Protein AF-A0A3D5DYT9-F1 (afdb_monomer)

Nearest PDB structures (foldseek):
  8fzz-assembly2_D  TM=7.332E-01  e=3.563E-04  Phocaeicola vulgatus
  8g0k-assembly2_D  TM=6.859E-01  e=8.890E-04  Bacteroides
  6itw-assembly1_A  TM=5.379E-01  e=4.900E-03  Agrobacterium fabrum str. C58
  3lwn-assembly2_G  TM=3.029E-01  e=1.420E+00  Shigella flexneri

pLDDT: mean 90.13, std 5.31, range [65.12, 97.06]

Sequence (137 aa):
MGDQYAYRRGASGDLDQEVYFLEGTLLRPQVIAGSFEDFMVNEFLRNARDPYDELTIEAVQRRGPIDMGNHWVYVPSIALGGTESIDNVIEMPAVTAMTFAGDVASALRASRPGTSPTGVTSWTDDHGRARLKVVFA

Mean predicted aligned error: 4.78 Å

Secondary structure (DSSP, 8-state):
---EEEEEEPTTSPEEEEEEEE-TTT--EEEEESSHHHHIIIIIHHHHHS-S-HHHHHHHHHH-PPPTTEEEEESS-GGGT----GGGEEEEEHHHHHHHHHHHHHHHHHSPTTPPEEE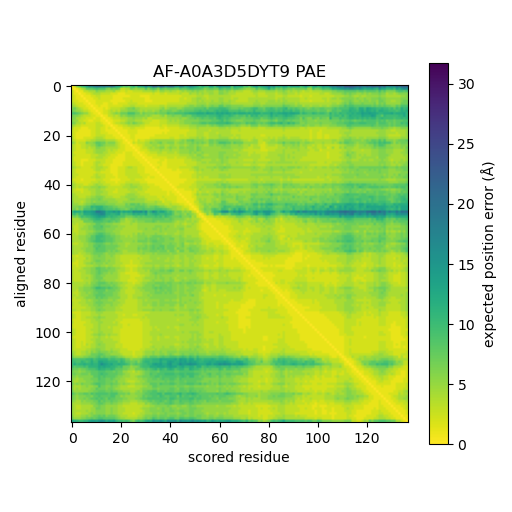EEEEE-TTS-EEEEEEE-

Structure (mmCIF, N/CA/C/O backbone):
data_AF-A0A3D5DYT9-F1
#
_entry.id   AF-A0A3D5DYT9-F1
#
loop_
_atom_site.group_PDB
_atom_site.id
_atom_site.type_symbol
_atom_site.label_atom_id
_atom_site.label_alt_id
_atom_site.label_comp_id
_atom_site.label_asym_id
_atom_site.label_entity_id
_atom_site.label_seq_id
_atom_site.pdbx_PDB_ins_code
_atom_site.Cartn_x
_atom_site.Cartn_y
_atom_site.Cartn_z
_atom_site.occupancy
_atom_site.B_iso_or_equiv
_atom_site.auth_seq_id
_atom_site.auth_comp_id
_atom_site.auth_asym_id
_atom_site.auth_atom_id
_atom_site.pdbx_PDB_model_num
ATOM 1 N N . MET A 1 1 ? -5.909 1.498 -3.159 1.00 65.12 1 MET A N 1
ATOM 2 C CA . MET A 1 1 ? -4.795 2.250 -2.547 1.00 65.12 1 MET A CA 1
ATOM 3 C C . MET A 1 1 ? -4.296 1.427 -1.370 1.00 65.12 1 MET A C 1
ATOM 5 O O . MET A 1 1 ? -5.031 1.293 -0.408 1.00 65.12 1 MET A O 1
ATOM 9 N N . GLY A 1 2 ? -3.168 0.723 -1.475 1.00 73.06 2 GLY A N 1
ATOM 10 C CA . GLY A 1 2 ? -2.743 -0.296 -0.494 1.00 73.06 2 GLY A CA 1
ATOM 11 C C . GLY A 1 2 ? -2.232 0.242 0.850 1.00 73.06 2 GLY A C 1
ATOM 12 O O . GLY A 1 2 ? -1.264 -0.311 1.376 1.00 73.06 2 GLY A O 1
ATOM 13 N N . ASP A 1 3 ? -2.844 1.312 1.354 1.00 86.75 3 ASP A N 1
ATOM 14 C CA . ASP A 1 3 ? -2.565 1.904 2.656 1.00 86.75 3 ASP A CA 1
ATOM 15 C C . ASP A 1 3 ? -2.843 0.897 3.771 1.00 86.75 3 ASP A C 1
ATOM 17 O O . ASP A 1 3 ? -3.789 0.107 3.702 1.00 86.75 3 ASP A O 1
ATOM 21 N N . GLN A 1 4 ? -2.002 0.898 4.801 1.00 88.69 4 GLN A N 1
ATOM 22 C CA . GLN A 1 4 ? -2.093 -0.078 5.885 1.00 88.69 4 GLN A CA 1
ATOM 23 C C . GLN A 1 4 ? -2.010 0.604 7.240 1.00 88.69 4 GLN A C 1
ATOM 25 O O . GLN 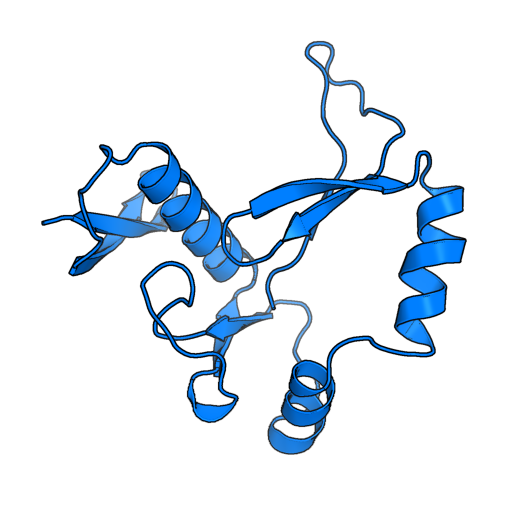A 1 4 ? -1.189 1.494 7.450 1.00 88.69 4 GLN A O 1
ATOM 30 N N . TYR A 1 5 ? -2.808 0.116 8.184 1.00 93.06 5 TYR A N 1
ATOM 31 C CA . TYR A 1 5 ? -2.663 0.442 9.596 1.00 93.06 5 TYR A CA 1
ATOM 32 C C . TYR A 1 5 ? -1.932 -0.700 10.302 1.00 93.06 5 TYR A C 1
ATOM 34 O O . TYR A 1 5 ? -2.249 -1.872 10.089 1.00 93.06 5 TYR A O 1
ATOM 42 N N . ALA A 1 6 ? -0.935 -0.377 11.119 1.00 94.38 6 ALA A N 1
ATOM 43 C CA . ALA A 1 6 ? -0.066 -1.366 11.740 1.00 94.38 6 ALA A CA 1
ATOM 44 C C . ALA A 1 6 ? 0.375 -0.952 13.146 1.00 94.38 6 ALA A C 1
ATOM 46 O O . ALA A 1 6 ? 0.428 0.228 13.484 1.00 94.38 6 ALA A O 1
ATOM 47 N N . TYR A 1 7 ? 0.771 -1.947 13.934 1.00 95.50 7 TYR A N 1
ATOM 48 C CA . TYR A 1 7 ? 1.490 -1.752 15.188 1.00 95.50 7 TYR A CA 1
ATOM 49 C C . TYR A 1 7 ? 2.965 -2.064 14.986 1.00 95.50 7 TYR A C 1
ATOM 51 O O . TYR A 1 7 ? 3.320 -3.013 14.274 1.00 95.50 7 TYR A O 1
ATOM 59 N N . ARG A 1 8 ? 3.839 -1.315 15.658 1.00 93.75 8 ARG A N 1
ATOM 60 C CA . ARG A 1 8 ? 5.235 -1.729 15.781 1.00 93.75 8 ARG A CA 1
ATOM 61 C C . ARG A 1 8 ? 5.315 -2.887 16.771 1.00 93.75 8 ARG A C 1
ATOM 63 O O . ARG A 1 8 ? 4.766 -2.819 17.863 1.00 93.75 8 ARG A O 1
ATOM 70 N N . ARG A 1 9 ? 6.030 -3.943 16.383 1.00 94.00 9 ARG A N 1
ATOM 71 C CA . ARG A 1 9 ? 6.402 -5.037 17.280 1.00 94.00 9 ARG A CA 1
ATOM 72 C C . ARG A 1 9 ? 7.803 -4.787 17.836 1.00 94.00 9 ARG A C 1
ATOM 74 O O . ARG A 1 9 ? 8.756 -4.680 17.063 1.00 94.00 9 ARG A O 1
ATOM 81 N N . GLY A 1 10 ? 7.917 -4.698 19.156 1.00 90.69 10 GLY A N 1
ATOM 82 C CA . GLY A 1 10 ? 9.179 -4.572 19.876 1.00 90.69 10 GLY A CA 1
ATOM 83 C C . GLY A 1 10 ? 9.992 -5.870 19.879 1.00 90.69 10 GLY A C 1
ATOM 84 O O . GLY A 1 10 ? 9.515 -6.938 19.495 1.00 90.69 10 GLY A O 1
ATOM 85 N N . ALA A 1 11 ? 11.240 -5.790 20.348 1.00 90.88 11 ALA A N 1
ATOM 86 C CA . ALA A 1 11 ? 12.155 -6.935 20.384 1.00 90.88 11 ALA A CA 1
ATOM 87 C C . ALA A 1 11 ? 11.670 -8.082 21.294 1.00 90.88 11 ALA A C 1
ATOM 89 O O . ALA A 1 11 ? 11.980 -9.240 21.030 1.00 90.88 11 ALA A O 1
ATOM 90 N N . SER A 1 12 ? 10.892 -7.771 22.337 1.00 91.56 12 SER A N 1
ATOM 91 C CA . SER A 1 12 ? 10.242 -8.750 23.220 1.00 91.56 12 SER A CA 1
ATOM 92 C C . SER A 1 12 ? 9.034 -9.443 22.577 1.00 91.56 12 SER A C 1
ATOM 94 O O . SER A 1 12 ? 8.536 -10.424 23.121 1.00 91.56 12 SER A O 1
ATOM 96 N N . GLY A 1 13 ? 8.566 -8.960 21.421 1.00 91.81 13 GLY A N 1
ATOM 97 C CA . GLY A 1 13 ? 7.335 -9.413 20.774 1.00 91.81 13 GLY A CA 1
ATOM 98 C C . GLY A 1 13 ? 6.091 -8.609 21.158 1.00 91.81 13 GLY A C 1
ATOM 99 O O . GLY A 1 13 ? 5.052 -8.800 20.523 1.00 91.81 13 GLY A O 1
ATOM 100 N N . ASP A 1 14 ? 6.206 -7.697 22.125 1.00 92.75 14 ASP A N 1
ATOM 101 C CA . ASP A 1 14 ? 5.121 -6.799 22.525 1.00 92.75 14 ASP A CA 1
ATOM 102 C C . ASP A 1 14 ? 4.784 -5.805 21.407 1.00 92.75 14 ASP A C 1
ATOM 104 O O . ASP A 1 14 ? 5.637 -5.456 20.585 1.00 92.75 14 ASP A O 1
ATOM 108 N N . LEU A 1 15 ? 3.525 -5.371 21.361 1.00 93.62 15 LEU A N 1
ATOM 109 C CA . LEU A 1 15 ? 3.066 -4.350 20.424 1.00 93.62 15 LEU A CA 1
ATOM 110 C C . LEU A 1 15 ? 3.076 -2.982 21.105 1.00 93.62 15 LEU A C 1
ATOM 112 O O . LEU A 1 15 ? 2.578 -2.845 22.224 1.00 93.62 15 LEU A O 1
ATOM 116 N N . ASP A 1 16 ? 3.609 -1.980 20.411 1.00 92.69 16 ASP A N 1
ATOM 117 C CA . ASP A 1 16 ? 3.494 -0.584 20.831 1.00 92.69 16 ASP A CA 1
ATOM 118 C C . ASP A 1 16 ? 2.015 -0.153 20.810 1.00 92.69 16 ASP A C 1
ATOM 120 O O . ASP A 1 16 ? 1.211 -0.685 20.044 1.00 92.69 16 ASP A O 1
ATOM 124 N N . GLN A 1 17 ? 1.649 0.825 21.644 1.00 94.81 17 GLN A N 1
ATOM 125 C CA . GLN A 1 17 ? 0.270 1.342 21.697 1.00 94.81 17 GLN A CA 1
ATOM 126 C C . GLN A 1 17 ? -0.083 2.219 20.489 1.00 94.81 17 GLN A C 1
ATOM 128 O O . GLN A 1 17 ? -1.248 2.311 20.102 1.00 94.81 17 GLN A O 1
ATOM 133 N N . GLU A 1 18 ? 0.929 2.849 19.893 1.00 97.06 18 GLU A N 1
ATOM 134 C CA . GLU A 1 18 ? 0.776 3.739 18.751 1.00 97.06 18 GLU A CA 1
ATOM 135 C C . GLU A 1 18 ? 0.297 2.982 17.507 1.00 97.06 18 GLU A C 1
ATOM 137 O O . GLU A 1 18 ? 0.833 1.927 17.148 1.00 97.06 18 GLU A O 1
ATOM 142 N N . VAL A 1 19 ? -0.665 3.574 16.798 1.00 96.81 19 VAL A N 1
ATOM 143 C CA . VAL A 1 19 ? -1.111 3.090 15.491 1.00 96.81 19 VAL A CA 1
ATOM 144 C C . VAL A 1 19 ? -0.346 3.831 14.402 1.00 96.81 19 VAL A C 1
ATOM 146 O O . VAL A 1 19 ? -0.347 5.065 14.330 1.00 96.81 19 VAL A O 1
ATOM 149 N N . TYR A 1 20 ? 0.298 3.056 13.537 1.00 96.06 20 TYR A N 1
ATOM 150 C CA . TYR A 1 20 ? 1.053 3.540 12.395 1.00 96.06 20 TYR A CA 1
ATOM 151 C C . TYR A 1 20 ? 0.214 3.439 11.127 1.00 96.06 20 TYR A C 1
ATOM 153 O O . TYR A 1 20 ? -0.378 2.399 10.856 1.00 96.06 20 TYR A O 1
ATOM 161 N N . PHE A 1 21 ? 0.233 4.489 10.321 1.00 93.31 21 PHE A N 1
ATOM 162 C CA . PHE A 1 21 ? -0.169 4.467 8.924 1.00 93.31 21 PHE A CA 1
ATOM 163 C C . PHE A 1 21 ? 1.057 4.196 8.052 1.00 93.31 21 PHE A C 1
ATOM 165 O O . PHE A 1 21 ? 2.102 4.831 8.220 1.00 93.31 21 PHE A O 1
ATOM 172 N N . LEU A 1 22 ? 0.939 3.243 7.135 1.00 91.56 22 LEU A N 1
ATOM 173 C CA . LEU A 1 22 ? 1.896 2.985 6.070 1.00 91.56 22 LEU A CA 1
ATOM 174 C C . LEU A 1 22 ? 1.260 3.471 4.773 1.00 91.56 22 LEU A C 1
ATOM 176 O O . LEU A 1 22 ? 0.316 2.847 4.287 1.00 91.56 22 LEU A O 1
ATOM 180 N N . GLU A 1 23 ? 1.780 4.563 4.216 1.00 87.38 23 GLU A N 1
ATOM 181 C CA . GLU A 1 23 ? 1.293 5.042 2.920 1.00 87.38 23 GLU A CA 1
ATOM 182 C C . GLU A 1 23 ? 1.570 4.008 1.820 1.00 87.38 23 GLU A C 1
ATOM 184 O O . GLU A 1 23 ? 2.627 3.368 1.789 1.00 87.38 23 GLU A O 1
ATOM 189 N N . GLY A 1 24 ? 0.604 3.810 0.930 1.00 80.56 24 GLY A N 1
ATOM 190 C CA . GLY A 1 24 ? 0.551 2.682 0.007 1.00 80.56 24 GLY A CA 1
ATOM 191 C C . GLY A 1 24 ? 1.571 2.708 -1.132 1.00 80.56 24 GLY A C 1
ATOM 192 O O . GLY A 1 24 ? 1.610 1.754 -1.911 1.00 80.56 24 GLY A O 1
ATOM 193 N N . THR A 1 25 ? 2.396 3.754 -1.257 1.00 83.94 25 THR A N 1
ATOM 194 C CA . THR A 1 25 ? 3.373 3.910 -2.348 1.00 83.94 25 THR A CA 1
ATOM 195 C C . THR A 1 25 ? 4.777 3.467 -1.935 1.00 83.94 25 THR A C 1
ATOM 197 O O . THR A 1 25 ? 5.385 2.642 -2.618 1.00 83.94 25 THR A O 1
ATOM 200 N N . LEU A 1 26 ? 5.321 3.993 -0.835 1.00 86.00 26 LEU A N 1
ATOM 201 C CA . LEU A 1 26 ? 6.676 3.690 -0.340 1.00 86.00 26 LEU A CA 1
ATOM 202 C C . LEU A 1 26 ? 6.678 3.091 1.075 1.00 86.00 26 LEU A C 1
ATOM 204 O O . LEU A 1 26 ? 7.761 2.909 1.660 1.00 86.00 26 LEU A O 1
ATOM 208 N N . LEU A 1 27 ? 5.499 2.772 1.623 1.00 89.31 27 LEU A N 1
ATOM 209 C CA . LEU A 1 27 ? 5.295 2.177 2.947 1.00 89.31 27 LEU A CA 1
ATOM 210 C C . LEU A 1 27 ? 6.022 2.955 4.048 1.00 89.31 27 LEU A C 1
ATOM 212 O O . LEU A 1 27 ? 6.643 2.376 4.951 1.00 89.31 27 LEU A O 1
ATOM 216 N N . ARG A 1 28 ? 6.068 4.286 3.928 1.00 89.94 28 ARG A N 1
ATOM 217 C CA . ARG A 1 28 ? 6.672 5.149 4.947 1.00 89.94 28 ARG A CA 1
ATOM 218 C C . ARG A 1 28 ? 5.766 5.163 6.181 1.00 89.94 28 ARG A C 1
ATOM 220 O O . ARG A 1 28 ? 4.602 5.529 6.054 1.00 89.94 28 ARG A O 1
ATOM 227 N N . PRO A 1 29 ? 6.281 4.760 7.356 1.00 92.56 29 PRO A N 1
ATOM 228 C CA . PRO A 1 29 ? 5.479 4.732 8.565 1.00 92.56 29 PRO A CA 1
ATOM 229 C C . PRO A 1 29 ? 5.293 6.138 9.136 1.00 92.56 29 PRO A C 1
ATOM 231 O O . PRO A 1 29 ? 6.259 6.890 9.275 1.00 92.56 29 PRO A O 1
ATOM 234 N N . GLN A 1 30 ? 4.067 6.448 9.539 1.00 94.56 30 GLN A N 1
ATOM 235 C CA . GLN A 1 30 ? 3.698 7.653 10.271 1.00 94.56 30 GLN A CA 1
ATOM 236 C C . GLN A 1 30 ? 2.824 7.265 11.464 1.00 94.56 30 GLN A C 1
ATOM 238 O O . GLN A 1 30 ? 1.867 6.518 11.299 1.00 94.56 30 GLN A O 1
ATOM 243 N N . VAL A 1 31 ? 3.124 7.780 12.658 1.00 95.44 31 VAL A N 1
ATOM 244 C CA . VAL A 1 31 ? 2.209 7.644 13.802 1.00 95.44 31 VAL A CA 1
ATOM 245 C C . VAL A 1 31 ? 0.994 8.529 13.549 1.00 95.44 31 VAL A C 1
ATOM 247 O O . VAL A 1 31 ? 1.148 9.734 13.342 1.00 95.44 31 VAL A O 1
ATOM 250 N N . ILE A 1 32 ? -0.197 7.935 13.560 1.00 95.12 32 ILE A N 1
ATOM 251 C CA . ILE A 1 32 ? -1.467 8.651 13.349 1.00 95.12 32 ILE A CA 1
ATOM 252 C C . ILE A 1 32 ? -2.341 8.697 14.604 1.00 95.12 32 ILE A C 1
ATOM 254 O O . ILE A 1 32 ? -3.228 9.540 14.698 1.00 95.12 32 ILE A O 1
ATOM 258 N N . ALA A 1 33 ? -2.081 7.825 15.580 1.00 96.56 33 ALA A N 1
ATOM 259 C CA . ALA A 1 33 ? -2.765 7.814 16.866 1.00 96.56 33 ALA A CA 1
ATOM 260 C C . ALA A 1 33 ? -1.855 7.238 17.959 1.00 96.56 33 ALA A C 1
ATOM 262 O O . ALA A 1 33 ? -1.070 6.327 17.695 1.00 96.56 33 ALA A O 1
ATOM 263 N N . GLY A 1 34 ? -1.982 7.751 19.187 1.00 96.12 34 GLY A N 1
ATOM 264 C CA . GLY A 1 34 ? -1.232 7.259 20.350 1.00 96.12 34 GLY A CA 1
ATOM 265 C C . GLY A 1 34 ? -1.808 5.983 20.974 1.00 96.12 34 GLY A C 1
ATOM 266 O O . GLY A 1 34 ? -1.142 5.348 21.785 1.00 96.12 34 GLY A O 1
ATOM 267 N N . SER A 1 35 ? -3.033 5.612 20.599 1.00 96.00 35 SER A N 1
ATOM 268 C CA . SER A 1 35 ? -3.754 4.439 21.092 1.00 96.00 35 SER A CA 1
ATOM 269 C C . SER A 1 35 ? -4.722 3.904 20.031 1.00 96.00 35 SER A C 1
ATOM 271 O O . SER A 1 35 ? -5.026 4.581 19.041 1.00 96.00 35 SER A O 1
ATOM 273 N N . PHE A 1 36 ? -5.236 2.690 20.240 1.00 95.25 36 PHE A N 1
ATOM 274 C CA . PHE A 1 36 ? -6.271 2.126 19.372 1.00 95.25 36 PHE A CA 1
ATOM 275 C C . PHE A 1 36 ? -7.598 2.879 19.510 1.00 95.25 36 PHE A C 1
ATOM 277 O O . PHE A 1 36 ? -8.287 3.111 18.520 1.00 95.25 36 PHE A O 1
ATOM 284 N N . GLU A 1 37 ? -7.950 3.292 20.724 1.00 95.62 37 GLU A N 1
ATOM 285 C CA . GLU A 1 37 ? -9.160 4.055 21.012 1.00 95.62 37 GLU A CA 1
ATOM 286 C C . GLU A 1 37 ? -9.162 5.387 20.254 1.00 95.62 37 GLU A C 1
ATOM 288 O O . GLU A 1 37 ? -10.144 5.716 19.581 1.00 95.62 37 GLU A O 1
ATOM 293 N N . ASP A 1 38 ? -8.038 6.108 20.284 1.00 95.56 38 ASP A N 1
ATOM 294 C CA . ASP A 1 38 ? -7.876 7.357 19.538 1.00 95.56 38 ASP A CA 1
ATOM 295 C C . ASP A 1 38 ? -7.961 7.125 18.028 1.00 95.56 38 ASP A C 1
ATOM 297 O O . ASP A 1 38 ? -8.594 7.914 17.323 1.00 95.56 38 ASP A O 1
ATOM 301 N N . PHE A 1 39 ? -7.363 6.039 17.528 1.00 95.75 39 PHE A N 1
ATOM 302 C CA . PHE A 1 39 ? -7.455 5.652 16.121 1.00 95.75 39 PHE A CA 1
ATOM 303 C C . PHE A 1 39 ? -8.905 5.391 15.697 1.00 95.75 39 PHE A C 1
ATOM 305 O O . PHE A 1 39 ? -9.354 5.907 14.671 1.00 95.75 39 PHE A O 1
ATOM 312 N N . MET A 1 40 ? -9.661 4.633 16.494 1.00 95.19 40 MET A N 1
ATOM 313 C CA . MET A 1 40 ? -11.045 4.288 16.176 1.00 95.19 40 MET A CA 1
ATOM 314 C C . MET A 1 40 ? -11.925 5.531 16.052 1.00 95.19 40 MET A C 1
ATOM 316 O O . MET A 1 40 ? -12.722 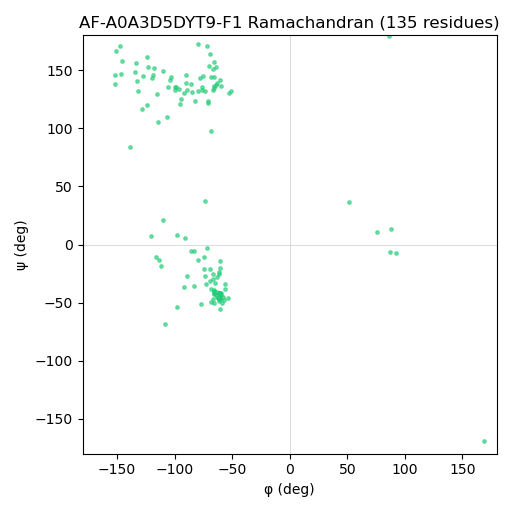5.631 15.118 1.00 95.19 40 MET A O 1
ATOM 320 N N . VAL A 1 41 ? -11.780 6.485 16.971 1.00 92.00 41 VAL A N 1
ATOM 321 C CA . VAL A 1 41 ? -12.614 7.694 17.002 1.00 92.00 41 VAL A CA 1
ATOM 322 C C . VAL A 1 41 ? -12.182 8.705 15.944 1.00 92.00 41 VAL A C 1
ATOM 324 O O . VAL A 1 41 ? -13.023 9.193 15.186 1.00 92.00 41 VAL A O 1
ATOM 327 N N . ASN A 1 42 ? -10.890 9.029 15.896 1.00 89.19 42 ASN A N 1
ATOM 328 C CA . ASN A 1 42 ? -10.405 10.187 15.146 1.00 89.19 42 ASN A CA 1
ATOM 329 C C . ASN A 1 42 ? -10.067 9.860 13.691 1.00 89.19 42 ASN A C 1
ATOM 331 O O . ASN A 1 42 ? -10.175 10.737 12.831 1.00 89.19 42 ASN A O 1
ATOM 335 N N . GLU A 1 43 ? -9.700 8.608 13.410 1.00 90.19 43 GLU A N 1
ATOM 336 C CA . GLU A 1 43 ? -9.367 8.165 12.062 1.00 90.19 43 GLU A CA 1
ATOM 337 C C . GLU A 1 43 ? -10.457 7.259 11.497 1.00 90.19 43 GLU A C 1
ATOM 339 O O . GLU A 1 43 ? -11.197 7.686 10.616 1.00 90.19 43 GLU A O 1
ATOM 344 N N . PHE A 1 44 ? -10.637 6.052 12.034 1.00 90.12 44 PHE A N 1
ATOM 345 C CA . PHE A 1 44 ? -11.478 5.034 11.398 1.00 90.12 44 PHE A CA 1
ATOM 346 C C . PHE A 1 44 ? -12.944 5.469 11.230 1.00 90.12 44 PHE A C 1
ATOM 348 O O . PHE A 1 44 ? -13.474 5.479 10.118 1.00 90.12 44 PHE A O 1
ATOM 355 N N . LEU A 1 45 ? -13.617 5.869 12.317 1.00 89.94 45 LEU A N 1
ATOM 356 C CA . LEU A 1 45 ? -15.034 6.252 12.273 1.00 89.94 45 LEU A CA 1
ATOM 357 C C . LEU A 1 45 ? -15.276 7.562 11.524 1.00 89.94 45 LEU A C 1
ATOM 359 O O . LEU A 1 45 ? -16.339 7.736 10.924 1.00 89.94 45 LEU A O 1
ATOM 363 N N . ARG A 1 46 ? -14.315 8.487 11.565 1.00 87.19 46 ARG A N 1
ATOM 364 C CA . ARG A 1 46 ? -14.393 9.745 10.822 1.00 87.19 46 ARG A CA 1
ATOM 365 C C . ARG A 1 46 ? -14.292 9.473 9.320 1.00 87.19 46 ARG A C 1
ATOM 367 O O . ARG A 1 46 ? -15.170 9.900 8.579 1.00 87.19 46 ARG A O 1
ATOM 374 N N . ASN A 1 47 ? -13.297 8.694 8.897 1.00 84.31 47 ASN A N 1
ATOM 375 C CA . ASN A 1 47 ? -13.059 8.346 7.494 1.00 84.31 47 ASN A CA 1
ATOM 376 C C . ASN A 1 47 ? -14.184 7.461 6.916 1.00 84.31 47 ASN A C 1
ATOM 378 O O . ASN A 1 47 ? -14.529 7.567 5.745 1.00 84.31 47 ASN A O 1
ATOM 382 N N . ALA A 1 48 ? -14.835 6.643 7.752 1.00 83.25 48 ALA A N 1
ATOM 383 C CA . ALA A 1 48 ? -16.024 5.881 7.359 1.00 83.25 48 ALA A CA 1
ATOM 384 C C . ALA A 1 48 ? -17.256 6.761 7.063 1.00 83.25 48 ALA A C 1
ATOM 386 O O . ALA A 1 48 ? -18.155 6.334 6.340 1.00 83.25 48 ALA A O 1
ATOM 387 N N . ARG A 1 49 ? -17.333 7.964 7.648 1.00 82.94 49 ARG A N 1
ATOM 388 C CA . ARG A 1 49 ? -18.430 8.922 7.420 1.00 82.94 49 ARG A CA 1
ATOM 389 C C . ARG A 1 49 ? -18.123 9.902 6.296 1.00 82.94 49 ARG A C 1
ATOM 391 O O . ARG A 1 49 ? -19.041 10.287 5.581 1.00 82.94 49 ARG A O 1
ATOM 398 N N . ASP A 1 50 ? -16.865 10.307 6.188 1.00 80.50 50 ASP A N 1
ATOM 399 C CA . ASP A 1 50 ? -16.379 11.301 5.236 1.00 80.50 50 ASP A CA 1
ATOM 400 C C . ASP A 1 50 ? -15.033 10.828 4.656 1.00 80.50 50 ASP A C 1
ATOM 402 O O . ASP A 1 50 ? -13.976 11.142 5.219 1.00 80.50 50 ASP A O 1
ATOM 406 N N . PRO A 1 51 ? -15.065 9.976 3.610 1.00 75.25 51 PRO A N 1
ATOM 407 C CA . PRO A 1 51 ? -13.863 9.402 3.017 1.00 75.25 51 PRO A CA 1
ATOM 408 C C . PRO A 1 51 ? -13.009 10.473 2.344 1.00 75.25 51 PRO A C 1
ATOM 410 O O . PRO A 1 51 ? -13.506 11.266 1.550 1.00 75.25 51 PRO A O 1
ATOM 413 N N . TYR A 1 52 ? -11.705 10.450 2.609 1.00 66.31 52 TYR A N 1
ATOM 414 C CA . TYR A 1 52 ? -10.779 11.473 2.114 1.00 66.31 52 TYR A CA 1
ATOM 415 C C . TYR A 1 52 ? -10.513 11.481 0.606 1.00 66.31 52 TYR A C 1
ATOM 417 O O . TYR A 1 52 ? -10.007 12.477 0.095 1.00 66.31 52 TYR A O 1
ATOM 425 N N . ASP A 1 53 ? -10.761 10.373 -0.088 1.00 73.62 53 ASP A N 1
ATOM 426 C CA . ASP A 1 53 ? -10.169 10.133 -1.401 1.00 73.62 53 ASP A CA 1
ATOM 427 C C . ASP A 1 53 ? -11.220 10.101 -2.520 1.00 73.62 53 ASP A C 1
ATOM 429 O O . ASP A 1 53 ? -11.956 9.122 -2.695 1.00 73.62 53 ASP A O 1
ATOM 433 N N . GLU A 1 54 ? -11.250 11.181 -3.305 1.00 80.06 54 GLU A N 1
ATOM 434 C CA . GLU A 1 54 ? -12.098 11.328 -4.491 1.00 80.06 54 GLU A CA 1
ATOM 435 C C . GLU A 1 54 ? -11.870 10.201 -5.510 1.00 80.06 54 GLU A C 1
ATOM 437 O O . GLU A 1 54 ? -12.833 9.743 -6.129 1.00 80.06 54 GLU A O 1
ATOM 442 N N . LEU A 1 55 ? -10.641 9.682 -5.641 1.00 81.50 55 LEU A N 1
ATOM 443 C CA . LEU A 1 55 ? -10.343 8.570 -6.549 1.00 81.50 55 LEU A CA 1
ATOM 444 C C . LEU A 1 55 ? -10.903 7.250 -6.036 1.00 81.50 55 LEU A C 1
ATOM 446 O O . LEU A 1 55 ? -11.342 6.427 -6.837 1.00 81.50 55 LEU A O 1
ATOM 450 N N . THR A 1 56 ? -10.938 7.039 -4.720 1.00 80.69 56 THR A N 1
ATOM 451 C CA . THR A 1 56 ? -11.614 5.874 -4.136 1.00 80.69 56 THR A CA 1
ATOM 452 C C . THR A 1 56 ? -13.122 5.948 -4.384 1.00 80.69 56 THR A C 1
ATOM 454 O O . THR A 1 56 ? -13.729 4.945 -4.767 1.00 80.69 56 THR A O 1
ATOM 457 N N . ILE A 1 57 ? -13.727 7.132 -4.246 1.00 84.19 57 ILE A N 1
ATOM 458 C CA . ILE A 1 57 ? -15.145 7.351 -4.574 1.00 84.19 57 ILE A CA 1
ATOM 459 C C . ILE A 1 57 ? -15.395 7.076 -6.063 1.00 84.19 57 ILE A C 1
ATOM 461 O O . ILE A 1 57 ? -16.301 6.313 -6.407 1.00 84.19 57 ILE A O 1
ATOM 465 N N . GLU A 1 58 ? -14.575 7.641 -6.949 1.00 86.75 58 GLU A N 1
ATOM 466 C CA . GLU A 1 58 ? -14.671 7.435 -8.395 1.00 86.75 58 GLU A CA 1
ATOM 467 C C . GLU A 1 58 ? -14.472 5.961 -8.783 1.00 86.75 58 GLU A C 1
ATOM 469 O O . GLU A 1 58 ? -15.211 5.430 -9.616 1.00 86.75 58 GLU A O 1
ATOM 474 N N . ALA A 1 59 ? -13.518 5.269 -8.158 1.00 85.50 59 ALA A N 1
ATOM 475 C CA . ALA A 1 59 ? -13.264 3.854 -8.393 1.00 85.50 59 ALA A CA 1
ATOM 476 C C . ALA A 1 59 ? -14.479 2.996 -8.037 1.00 85.50 59 ALA A C 1
ATOM 478 O O . ALA A 1 59 ? -14.906 2.184 -8.861 1.00 85.50 59 ALA A O 1
ATOM 479 N N . VAL A 1 60 ? -15.089 3.231 -6.870 1.00 88.75 60 VAL A N 1
ATOM 480 C CA . VAL A 1 60 ? -16.321 2.541 -6.461 1.00 88.75 60 VAL A CA 1
ATOM 481 C C . VAL A 1 60 ? -17.462 2.837 -7.437 1.00 88.75 60 VAL A C 1
ATOM 483 O O . VAL A 1 60 ? -18.190 1.924 -7.822 1.00 88.75 60 VAL A O 1
ATOM 486 N N . GLN A 1 61 ? -17.611 4.086 -7.884 1.00 88.50 61 GLN A N 1
ATOM 487 C CA . GLN A 1 61 ? -18.660 4.469 -8.836 1.00 88.50 61 GLN A CA 1
ATOM 488 C C . GLN A 1 61 ? -18.484 3.813 -10.213 1.00 88.50 61 GLN A C 1
ATOM 490 O O . GLN A 1 61 ? -19.470 3.398 -10.820 1.00 88.50 61 GLN A O 1
ATOM 495 N N . ARG A 1 62 ? -17.246 3.710 -10.717 1.00 88.62 62 ARG A N 1
ATOM 496 C CA . ARG A 1 62 ? -16.956 3.156 -12.051 1.00 88.62 62 ARG A CA 1
ATOM 497 C C . ARG A 1 62 ? -16.872 1.630 -12.076 1.00 88.62 62 ARG A C 1
ATOM 499 O O . ARG A 1 62 ? -17.223 1.031 -13.090 1.00 88.62 62 ARG A O 1
ATOM 506 N N . ARG A 1 63 ? -16.354 1.007 -11.015 1.00 86.31 63 ARG A N 1
ATOM 507 C CA . ARG A 1 63 ? -15.987 -0.424 -10.991 1.00 86.31 63 ARG A CA 1
ATOM 508 C C . ARG A 1 63 ? -16.803 -1.251 -10.000 1.00 86.31 63 ARG A C 1
ATOM 510 O O . ARG A 1 63 ? -16.781 -2.474 -10.080 1.00 86.31 63 ARG A O 1
ATOM 517 N N . GLY A 1 64 ? -17.566 -0.601 -9.125 1.00 89.50 64 GLY A N 1
ATOM 518 C CA . GLY A 1 64 ? -18.264 -1.251 -8.024 1.00 89.50 64 GLY A CA 1
ATOM 519 C C . GLY A 1 64 ? -17.382 -1.400 -6.779 1.00 89.50 64 GLY A C 1
ATOM 520 O O . GLY A 1 64 ? -16.233 -0.958 -6.762 1.00 89.50 64 GLY A O 1
ATOM 521 N N . PRO A 1 65 ? -17.925 -1.984 -5.699 1.00 88.94 65 PRO A N 1
ATOM 522 C CA . PRO A 1 65 ? -17.166 -2.234 -4.481 1.00 88.94 65 PRO A CA 1
ATOM 523 C C . PRO A 1 65 ? -16.055 -3.260 -4.728 1.00 88.94 65 PRO A C 1
ATOM 525 O O . PRO A 1 65 ? -16.244 -4.224 -5.467 1.00 88.94 65 PRO A O 1
ATOM 528 N N . ILE A 1 66 ? -14.920 -3.073 -4.059 1.00 88.75 66 ILE A N 1
ATOM 529 C CA . ILE A 1 66 ? -13.816 -4.030 -4.101 1.00 88.75 66 ILE A CA 1
ATOM 530 C C . ILE A 1 66 ? -14.089 -5.235 -3.192 1.00 88.75 66 ILE A C 1
ATOM 532 O O . ILE A 1 66 ? -14.648 -5.097 -2.103 1.00 88.75 66 ILE A O 1
ATOM 536 N N . ASP A 1 67 ? -13.671 -6.421 -3.632 1.00 90.38 67 ASP A N 1
ATOM 537 C CA . ASP A 1 67 ? -13.672 -7.624 -2.798 1.00 90.38 67 ASP A CA 1
ATOM 538 C C . ASP A 1 67 ? -12.632 -7.535 -1.667 1.00 90.38 67 ASP A C 1
ATOM 540 O O . ASP A 1 67 ? -11.527 -7.032 -1.868 1.00 90.38 67 ASP A O 1
ATOM 544 N N . MET A 1 68 ? -12.949 -8.084 -0.488 1.00 86.62 68 MET A N 1
ATOM 545 C CA . MET A 1 68 ? -12.060 -8.045 0.685 1.00 86.62 68 MET A CA 1
ATOM 546 C C . MET A 1 68 ? -10.711 -8.746 0.461 1.00 86.62 68 MET A C 1
ATOM 548 O O . MET A 1 68 ? -9.744 -8.448 1.162 1.00 86.62 68 MET A O 1
ATOM 552 N N . GLY A 1 69 ? -10.632 -9.692 -0.478 1.00 92.56 69 GLY A N 1
ATOM 553 C CA . GLY A 1 69 ? -9.397 -10.382 -0.839 1.00 92.56 69 GLY A CA 1
ATOM 554 C C . GLY A 1 69 ? -8.521 -9.618 -1.832 1.00 92.56 69 GLY A C 1
ATOM 555 O O . GLY A 1 69 ? -7.405 -10.068 -2.106 1.00 92.56 69 GLY A O 1
ATOM 556 N N . ASN A 1 70 ? -8.988 -8.483 -2.360 1.00 92.38 70 ASN A N 1
ATOM 557 C CA . ASN A 1 70 ? -8.354 -7.755 -3.453 1.00 92.38 70 ASN A CA 1
ATOM 558 C C . ASN A 1 70 ? -8.021 -6.309 -3.081 1.00 92.38 70 ASN A C 1
ATOM 560 O O . ASN A 1 70 ? -8.670 -5.676 -2.257 1.00 92.38 70 ASN A O 1
ATOM 564 N N . HIS A 1 71 ? -6.998 -5.774 -3.741 1.00 91.44 71 HIS A N 1
ATOM 565 C CA . HIS A 1 71 ? -6.602 -4.373 -3.704 1.00 91.44 71 HIS A CA 1
ATOM 566 C C . HIS A 1 71 ? -6.692 -3.758 -5.103 1.00 91.44 71 HIS A C 1
ATOM 568 O O . HIS A 1 71 ? -6.368 -4.398 -6.105 1.00 91.44 71 HIS A O 1
ATOM 574 N N . TRP A 1 72 ? -7.048 -2.475 -5.147 1.00 90.31 72 TRP A N 1
ATOM 57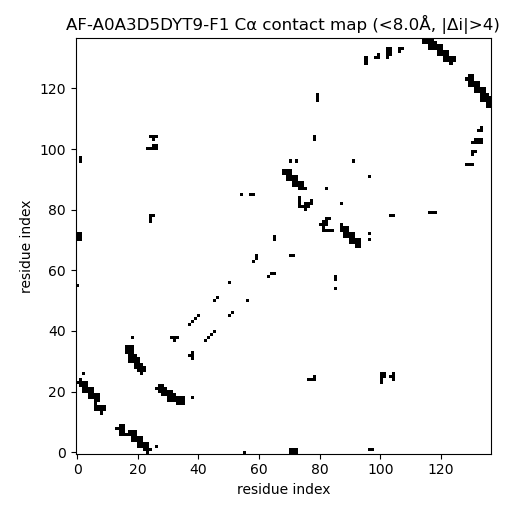5 C CA . TRP A 1 72 ? -6.805 -1.617 -6.302 1.00 90.31 72 TRP A CA 1
ATOM 576 C C . TRP A 1 72 ? -5.378 -1.088 -6.261 1.00 90.31 72 TRP A C 1
ATOM 578 O O . TRP A 1 72 ? -4.972 -0.454 -5.274 1.00 90.31 72 TRP A O 1
ATOM 588 N N . VAL A 1 73 ? -4.638 -1.348 -7.336 1.00 90.00 73 VAL A N 1
ATOM 589 C CA . VAL A 1 73 ? -3.230 -0.974 -7.499 1.00 90.00 73 VAL A CA 1
ATOM 590 C C . VAL A 1 73 ? -3.012 -0.218 -8.802 1.00 90.00 73 VAL A C 1
ATOM 592 O O . VAL A 1 73 ? -3.635 -0.528 -9.817 1.00 90.00 73 VAL A O 1
ATOM 595 N N . TYR A 1 74 ? -2.094 0.747 -8.774 1.00 90.88 74 TYR A N 1
ATOM 596 C CA . TYR A 1 74 ? -1.670 1.471 -9.967 1.00 90.88 74 TYR A CA 1
ATOM 597 C C . TYR A 1 74 ? -0.659 0.672 -10.779 1.00 90.88 74 TYR A C 1
ATOM 599 O O . TYR A 1 74 ? 0.340 0.181 -10.243 1.00 90.88 74 TYR A O 1
ATOM 607 N N . VAL A 1 75 ? -0.8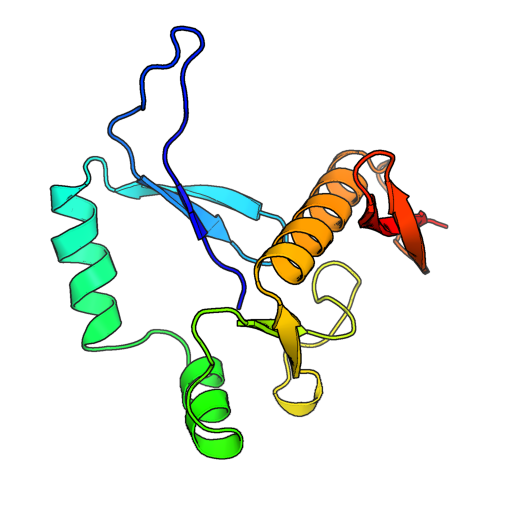98 0.588 -12.084 1.00 90.50 75 VAL A N 1
ATOM 608 C CA . VAL A 1 75 ? 0.024 0.019 -13.062 1.00 90.50 75 VAL A CA 1
ATOM 609 C C . VAL A 1 75 ? 0.221 1.025 -14.202 1.00 90.50 75 VAL A C 1
ATOM 611 O O . VAL A 1 75 ? -0.734 1.312 -14.920 1.00 90.50 75 VAL A O 1
ATOM 614 N N . PRO A 1 76 ? 1.447 1.539 -14.412 1.00 89.00 76 PRO A N 1
ATOM 615 C CA . PRO A 1 76 ? 2.651 1.310 -13.606 1.00 89.00 76 PRO A CA 1
ATOM 616 C C . PRO A 1 76 ? 2.537 1.897 -12.185 1.00 89.00 76 PRO A C 1
ATOM 618 O O . PRO A 1 76 ? 1.759 2.815 -11.941 1.00 89.00 76 PRO A O 1
ATOM 621 N N . SER A 1 77 ? 3.320 1.362 -11.241 1.00 89.56 77 SER A N 1
ATOM 622 C CA . SER A 1 77 ? 3.345 1.861 -9.857 1.00 89.56 77 SER A CA 1
ATOM 623 C C . SER A 1 77 ? 3.760 3.334 -9.811 1.00 89.56 77 SER A C 1
ATOM 625 O O . SER A 1 77 ? 4.740 3.716 -10.455 1.00 89.56 77 SER A O 1
ATOM 627 N N . ILE A 1 78 ? 3.075 4.147 -8.999 1.00 90.69 78 ILE A N 1
ATOM 628 C CA . ILE A 1 78 ? 3.425 5.562 -8.766 1.00 90.69 78 ILE A CA 1
ATOM 629 C C . ILE A 1 78 ? 4.871 5.690 -8.264 1.00 90.69 78 ILE A C 1
ATOM 631 O O . ILE A 1 78 ? 5.618 6.553 -8.720 1.00 90.69 78 ILE A O 1
ATOM 635 N N . ALA A 1 79 ? 5.314 4.761 -7.408 1.00 89.12 79 ALA A N 1
ATOM 636 C CA . ALA A 1 79 ? 6.688 4.709 -6.902 1.00 89.12 79 ALA A CA 1
ATOM 637 C C . ALA A 1 79 ? 7.745 4.541 -8.013 1.00 89.12 79 ALA A C 1
ATOM 639 O O . ALA A 1 79 ? 8.921 4.831 -7.804 1.00 89.12 79 ALA A O 1
ATOM 640 N N . LEU A 1 80 ? 7.329 4.055 -9.184 1.00 90.56 80 LEU A N 1
ATOM 641 C CA . LEU A 1 80 ? 8.166 3.800 -10.354 1.00 90.56 80 LEU A CA 1
ATOM 642 C C . LEU A 1 80 ? 7.872 4.782 -11.502 1.00 90.56 80 LEU A C 1
ATOM 644 O O . LEU A 1 80 ? 8.179 4.484 -12.654 1.00 90.56 80 LEU A O 1
ATOM 648 N N . GLY A 1 81 ? 7.277 5.942 -11.202 1.00 89.06 81 GLY A N 1
ATOM 649 C CA . GLY A 1 81 ? 6.966 6.981 -12.189 1.00 89.06 81 GLY A CA 1
ATOM 650 C C . GLY A 1 81 ? 5.605 6.826 -12.868 1.00 89.06 81 GLY A C 1
ATOM 651 O O . GLY A 1 81 ? 5.356 7.473 -13.883 1.00 89.06 81 GLY A O 1
ATOM 652 N N . GLY A 1 82 ? 4.727 5.973 -12.335 1.00 90.69 82 GLY A N 1
ATOM 653 C CA . GLY A 1 82 ? 3.344 5.887 -12.787 1.00 90.69 82 GLY A CA 1
ATOM 654 C C . GLY A 1 82 ? 2.513 7.116 -12.435 1.00 90.69 82 GLY A C 1
ATOM 655 O O . GLY A 1 82 ? 2.887 7.933 -11.596 1.00 90.69 82 GLY A O 1
ATOM 656 N N . THR A 1 83 ? 1.369 7.241 -13.102 1.00 90.56 83 THR A N 1
ATOM 657 C CA . THR A 1 83 ? 0.447 8.364 -12.923 1.00 90.56 83 THR A CA 1
ATOM 658 C C . THR A 1 83 ? -0.772 7.923 -12.139 1.00 90.56 83 THR A C 1
ATOM 660 O O . THR A 1 83 ? -1.367 6.884 -12.438 1.00 90.56 83 THR A O 1
ATOM 663 N N . GLU A 1 84 ? -1.160 8.757 -11.183 1.00 89.25 84 GLU A N 1
ATOM 664 C CA . GLU A 1 84 ? -2.396 8.618 -10.435 1.00 89.25 84 GLU A CA 1
ATOM 665 C C . GLU A 1 84 ? -3.595 8.884 -11.360 1.00 89.25 84 GLU A C 1
ATOM 667 O O . GLU A 1 84 ? -3.910 10.021 -11.702 1.00 89.25 84 GLU A O 1
ATOM 672 N N . SER A 1 85 ? -4.195 7.809 -11.869 1.00 89.81 85 SER A N 1
ATOM 673 C CA . SER A 1 85 ? -5.350 7.848 -12.768 1.00 89.81 85 SER A CA 1
ATOM 674 C C . SER A 1 85 ? -6.175 6.585 -12.595 1.00 89.81 85 SER A C 1
ATOM 676 O O . SER A 1 85 ? -5.623 5.482 -12.537 1.00 89.81 85 SER A O 1
ATOM 678 N N . ILE A 1 86 ? -7.500 6.730 -12.582 1.00 87.69 86 ILE A N 1
ATOM 679 C CA . ILE A 1 86 ? -8.424 5.600 -12.467 1.00 87.69 86 ILE A CA 1
ATOM 680 C C . ILE A 1 86 ? -8.301 4.599 -13.627 1.00 87.69 86 ILE A C 1
ATOM 682 O O . ILE A 1 86 ? -8.589 3.409 -13.463 1.00 87.69 86 ILE A O 1
ATOM 686 N N . ASP A 1 87 ? -7.826 5.050 -14.787 1.00 90.81 87 ASP A N 1
ATOM 687 C CA . ASP A 1 87 ? -7.599 4.193 -15.954 1.00 90.81 87 ASP A CA 1
ATOM 688 C C . ASP A 1 87 ? -6.351 3.307 -15.781 1.00 90.81 87 ASP A C 1
ATOM 690 O O . ASP A 1 87 ? -6.259 2.241 -16.385 1.00 90.81 87 ASP A O 1
ATOM 694 N N . ASN A 1 88 ? -5.435 3.693 -14.884 1.00 91.44 88 ASN A N 1
ATOM 695 C CA . ASN A 1 88 ? -4.233 2.930 -14.531 1.00 91.44 88 ASN A CA 1
ATOM 696 C C . ASN A 1 88 ? -4.454 1.981 -13.343 1.00 91.44 88 ASN A C 1
ATOM 698 O O . ASN A 1 88 ? -3.501 1.381 -12.847 1.00 91.44 88 ASN A O 1
ATOM 702 N N . VAL A 1 89 ? -5.686 1.856 -12.846 1.00 90.25 89 VAL A N 1
ATOM 703 C CA . VAL A 1 89 ? -6.008 0.974 -11.721 1.00 90.25 89 VAL A CA 1
ATOM 704 C C . VAL A 1 89 ? -6.373 -0.420 -12.221 1.00 90.25 89 VAL A C 1
ATOM 706 O O . VAL A 1 89 ? -7.215 -0.584 -13.109 1.00 90.25 89 VAL A O 1
ATOM 709 N N . ILE A 1 90 ? -5.793 -1.443 -11.601 1.00 91.31 90 ILE A N 1
ATOM 710 C CA . ILE A 1 90 ? -6.212 -2.840 -11.758 1.00 91.31 90 ILE A CA 1
ATOM 711 C C . ILE A 1 90 ? -6.536 -3.462 -10.400 1.00 91.31 90 ILE A C 1
ATOM 713 O O . ILE A 1 90 ? -6.097 -2.974 -9.358 1.00 91.31 90 ILE A O 1
ATOM 717 N N . GLU A 1 91 ? -7.284 -4.562 -10.426 1.00 92.00 91 GLU A N 1
ATOM 718 C CA . GLU A 1 91 ? -7.507 -5.409 -9.256 1.00 92.00 91 GLU A CA 1
ATOM 719 C C . GLU A 1 91 ? -6.442 -6.497 -9.161 1.00 92.00 91 GLU A C 1
ATOM 721 O O . GLU A 1 91 ? -6.043 -7.100 -10.160 1.00 92.00 91 GLU A O 1
ATOM 726 N N . MET A 1 92 ? -5.978 -6.743 -7.942 1.00 91.62 92 MET A N 1
ATOM 727 C CA . MET A 1 92 ? -4.969 -7.748 -7.636 1.00 91.62 92 MET A CA 1
ATOM 728 C C . MET A 1 92 ? -5.242 -8.345 -6.252 1.00 91.62 92 MET A C 1
ATOM 730 O O . MET A 1 92 ? -5.658 -7.596 -5.368 1.00 91.62 92 MET A O 1
ATOM 734 N N . PRO A 1 93 ? -4.949 -9.639 -6.009 1.00 93.12 93 PRO A N 1
ATOM 735 C CA . PRO A 1 93 ? -5.009 -10.199 -4.664 1.00 93.12 93 PRO A CA 1
ATOM 736 C C . PRO A 1 93 ? -4.214 -9.352 -3.666 1.00 93.12 93 PRO A C 1
ATOM 738 O O . PRO A 1 93 ? -3.056 -9.008 -3.922 1.00 93.12 93 PRO A O 1
ATOM 741 N N . ALA A 1 94 ? -4.820 -9.038 -2.522 1.00 91.12 94 ALA A N 1
ATOM 742 C CA . ALA A 1 94 ? -4.285 -8.117 -1.519 1.00 91.12 94 ALA A CA 1
ATOM 743 C C . ALA A 1 94 ? -2.860 -8.494 -1.088 1.00 91.12 94 ALA A C 1
ATOM 745 O O . ALA A 1 94 ? -1.955 -7.662 -1.093 1.00 91.12 94 ALA A O 1
ATOM 746 N N . VAL A 1 95 ? -2.625 -9.782 -0.818 1.00 90.75 95 VAL A N 1
ATOM 747 C CA . VAL A 1 95 ? -1.303 -10.298 -0.429 1.00 90.75 95 VAL A CA 1
ATOM 748 C C . VAL A 1 95 ? -0.260 -10.059 -1.522 1.00 90.75 95 VAL A C 1
ATOM 750 O O . VAL A 1 95 ? 0.866 -9.663 -1.219 1.00 90.75 95 VAL A O 1
ATOM 753 N N . THR A 1 96 ? -0.616 -10.262 -2.792 1.00 91.81 96 THR A N 1
ATOM 754 C CA . THR A 1 96 ? 0.282 -10.007 -3.927 1.00 91.81 96 THR A CA 1
ATOM 755 C C . THR A 1 96 ? 0.573 -8.516 -4.059 1.00 91.81 96 THR A C 1
ATOM 757 O O . THR A 1 96 ? 1.740 -8.136 -4.133 1.00 91.81 96 THR A O 1
ATOM 760 N N . ALA A 1 97 ? -0.458 -7.670 -3.998 1.00 91.44 97 ALA A N 1
ATOM 761 C CA . ALA A 1 97 ? -0.323 -6.217 -4.051 1.00 91.44 97 ALA A CA 1
ATOM 762 C C . ALA A 1 97 ? 0.599 -5.683 -2.942 1.00 91.44 97 ALA A C 1
ATOM 764 O O . ALA A 1 97 ? 1.530 -4.925 -3.214 1.00 91.44 97 ALA A O 1
ATOM 765 N N . MET A 1 98 ? 0.387 -6.126 -1.700 1.00 90.25 98 MET A N 1
ATOM 766 C CA . MET A 1 98 ? 1.205 -5.742 -0.545 1.00 90.25 98 MET A CA 1
ATOM 767 C C . MET A 1 98 ? 2.642 -6.263 -0.658 1.00 90.25 98 MET A C 1
ATOM 769 O O . MET A 1 98 ? 3.583 -5.542 -0.328 1.00 90.25 98 MET A O 1
ATOM 773 N N . THR A 1 99 ? 2.829 -7.487 -1.162 1.00 92.06 99 THR A N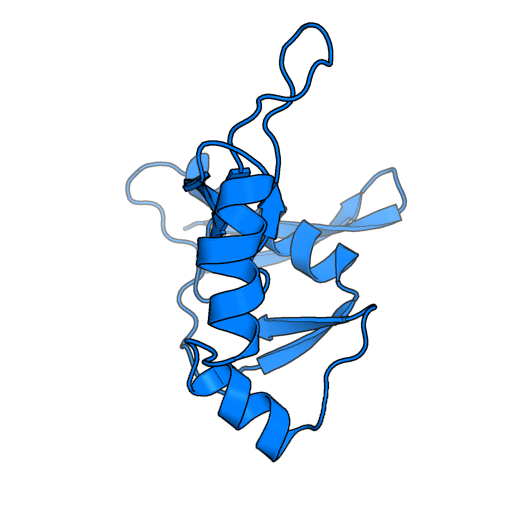 1
ATOM 774 C CA . THR A 1 99 ? 4.166 -8.057 -1.402 1.00 92.06 99 THR A CA 1
ATOM 775 C C . THR A 1 99 ? 4.928 -7.228 -2.433 1.00 92.06 99 THR A C 1
ATOM 777 O O . THR A 1 99 ? 6.080 -6.865 -2.206 1.00 92.06 99 THR A O 1
ATOM 780 N N . PHE A 1 100 ? 4.274 -6.862 -3.537 1.00 93.06 100 PHE A N 1
ATOM 781 C CA . PHE A 1 100 ? 4.866 -6.042 -4.592 1.00 93.06 100 PHE A CA 1
ATOM 782 C C . PHE A 1 100 ? 5.195 -4.626 -4.114 1.00 93.06 100 PHE A C 1
ATOM 784 O O . PHE A 1 100 ? 6.284 -4.130 -4.403 1.00 93.06 100 PHE A O 1
ATOM 791 N N . ALA A 1 101 ? 4.304 -3.993 -3.347 1.00 91.69 101 ALA A N 1
ATOM 792 C CA . ALA A 1 101 ? 4.578 -2.698 -2.723 1.00 91.69 101 ALA A CA 1
ATOM 793 C C . ALA A 1 101 ? 5.793 -2.777 -1.783 1.00 91.69 101 ALA A C 1
ATOM 795 O O . ALA A 1 101 ? 6.667 -1.911 -1.831 1.00 91.69 101 ALA A O 1
ATOM 796 N N . GLY A 1 102 ? 5.895 -3.852 -0.993 1.00 92.06 102 GLY A N 1
ATOM 797 C CA . GLY A 1 102 ? 7.053 -4.142 -0.146 1.00 92.06 102 GLY A CA 1
ATOM 798 C C . GLY A 1 102 ? 8.352 -4.270 -0.940 1.00 92.06 102 GLY A C 1
ATOM 799 O O . GLY A 1 102 ? 9.329 -3.590 -0.629 1.00 92.06 102 GLY A O 1
ATOM 800 N N . ASP A 1 103 ? 8.350 -5.080 -2.001 1.00 94.12 103 ASP A N 1
ATOM 801 C CA . ASP A 1 103 ? 9.513 -5.285 -2.871 1.00 94.12 103 ASP A CA 1
ATOM 802 C C . ASP A 1 103 ? 10.000 -3.966 -3.494 1.00 94.12 103 ASP A C 1
ATOM 804 O O . ASP A 1 103 ? 11.198 -3.664 -3.473 1.00 94.12 103 ASP A O 1
ATOM 808 N N . VAL A 1 104 ? 9.072 -3.147 -4.001 1.00 93.38 104 VAL A N 1
ATOM 809 C CA . VAL A 1 104 ? 9.380 -1.838 -4.594 1.00 93.38 104 VAL A CA 1
ATOM 810 C C . VAL A 1 104 ? 9.918 -0.869 -3.543 1.00 93.38 104 VAL A C 1
ATOM 812 O O . VAL A 1 104 ? 10.986 -0.285 -3.740 1.00 93.38 104 VAL A O 1
ATOM 815 N N . ALA A 1 105 ? 9.233 -0.722 -2.408 1.00 92.25 105 ALA A N 1
ATOM 816 C CA . ALA A 1 105 ? 9.651 0.176 -1.336 1.00 92.25 105 ALA A CA 1
ATOM 817 C C . ALA A 1 105 ? 11.042 -0.192 -0.795 1.00 92.25 105 ALA A C 1
ATOM 819 O O . ALA A 1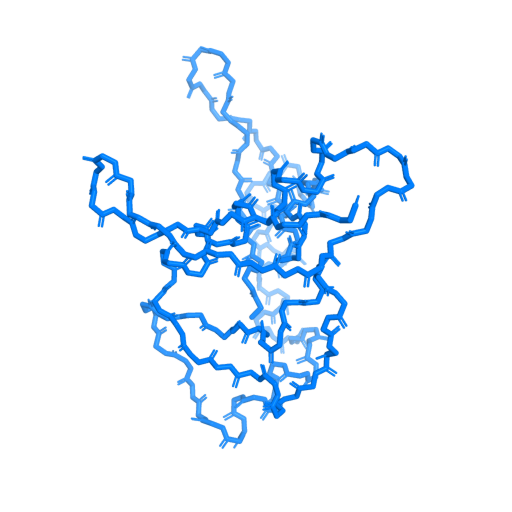 105 ? 11.888 0.687 -0.608 1.00 92.25 105 ALA A O 1
ATOM 820 N N . SER A 1 106 ? 11.312 -1.484 -0.580 1.00 92.75 106 SER A N 1
ATOM 821 C CA . SER A 1 106 ? 12.625 -1.969 -0.146 1.00 92.75 106 SER A CA 1
ATOM 822 C C . SER A 1 106 ? 13.713 -1.688 -1.180 1.00 92.75 106 SER A C 1
ATOM 824 O O . SER A 1 106 ? 14.779 -1.190 -0.814 1.00 92.75 106 SER A O 1
ATOM 826 N N . ALA A 1 107 ? 13.451 -1.951 -2.463 1.00 94.12 107 ALA A N 1
ATOM 827 C CA . ALA A 1 107 ? 14.424 -1.713 -3.525 1.00 94.12 107 ALA A CA 1
ATOM 828 C C . ALA A 1 107 ? 14.766 -0.223 -3.676 1.00 94.12 107 ALA A C 1
ATOM 830 O O . ALA A 1 107 ? 15.940 0.127 -3.783 1.00 94.12 107 ALA A O 1
ATOM 831 N N . LEU A 1 108 ? 13.765 0.662 -3.627 1.00 91.94 108 LEU A N 1
ATOM 832 C CA . LEU A 1 108 ? 13.978 2.109 -3.714 1.00 91.94 108 LEU A CA 1
ATOM 833 C C . LEU A 1 108 ? 14.757 2.645 -2.507 1.00 91.94 108 LEU A C 1
ATOM 835 O O . LEU A 1 108 ? 15.677 3.442 -2.688 1.00 91.94 108 LEU A O 1
ATOM 839 N N . ARG A 1 109 ? 14.464 2.169 -1.288 1.00 90.94 109 ARG A N 1
ATOM 840 C CA . ARG A 1 109 ? 15.216 2.552 -0.075 1.00 90.94 109 ARG A CA 1
ATOM 841 C C . ARG A 1 109 ? 16.674 2.091 -0.105 1.00 90.94 109 ARG A C 1
ATOM 843 O O . ARG A 1 109 ? 17.528 2.778 0.443 1.00 90.94 109 ARG A O 1
ATOM 850 N N . ALA A 1 110 ? 16.953 0.943 -0.721 1.00 92.00 110 ALA A N 1
ATOM 851 C CA . ALA A 1 110 ? 18.302 0.396 -0.861 1.00 92.00 110 ALA A CA 1
ATOM 852 C C . ALA A 1 110 ? 19.063 0.931 -2.091 1.00 92.00 110 ALA A C 1
ATOM 854 O O . ALA A 1 110 ? 20.238 0.602 -2.273 1.00 92.00 110 ALA A O 1
ATOM 855 N N . SER A 1 111 ? 18.407 1.716 -2.954 1.00 90.94 111 SER A N 1
ATOM 856 C CA . SER A 1 111 ? 19.006 2.225 -4.189 1.00 90.94 111 SER A CA 1
ATOM 857 C C . SER A 1 111 ? 20.079 3.282 -3.915 1.00 90.94 111 SER A C 1
ATOM 859 O O . SER A 1 111 ? 20.087 3.955 -2.881 1.00 90.94 111 SER A O 1
ATOM 861 N N . ARG A 1 112 ? 21.029 3.418 -4.845 1.00 89.25 112 ARG A N 1
ATOM 862 C CA . ARG A 1 112 ? 22.074 4.438 -4.732 1.00 89.25 112 ARG A CA 1
ATOM 863 C C . ARG A 1 112 ? 21.490 5.812 -5.075 1.00 89.25 112 ARG A C 1
ATOM 865 O O . ARG A 1 112 ? 20.672 5.916 -5.989 1.00 89.25 112 ARG A O 1
ATOM 872 N N . PRO A 1 113 ? 21.945 6.892 -4.419 1.00 86.88 113 PRO A N 1
ATOM 873 C CA . PRO A 1 113 ? 21.578 8.239 -4.836 1.00 86.88 113 PRO A CA 1
ATOM 874 C C . PRO A 1 113 ? 21.878 8.453 -6.327 1.00 86.88 113 PRO A C 1
ATOM 876 O O . PRO A 1 113 ? 22.972 8.136 -6.793 1.00 86.88 113 PRO A O 1
ATOM 879 N N . GLY A 1 114 ? 20.902 8.975 -7.071 1.00 83.06 114 GLY A N 1
ATOM 880 C CA . GLY A 1 114 ? 21.033 9.267 -8.503 1.00 83.06 114 GLY A CA 1
ATOM 881 C C . GLY A 1 114 ? 20.717 8.109 -9.458 1.00 83.06 114 GLY A C 1
ATOM 882 O O . GLY A 1 114 ? 20.653 8.350 -10.660 1.00 83.06 114 GLY A O 1
ATOM 883 N N . THR A 1 115 ? 20.466 6.886 -8.975 1.00 88.62 115 THR A N 1
ATOM 884 C CA . THR A 1 115 ? 19.963 5.801 -9.839 1.00 88.62 115 THR A CA 1
ATOM 885 C C . THR A 1 115 ? 18.447 5.876 -9.960 1.00 88.62 115 THR A C 1
ATOM 887 O O . THR A 1 115 ? 17.755 5.974 -8.948 1.00 88.62 115 THR A O 1
ATOM 890 N N . SER A 1 116 ? 17.929 5.809 -11.186 1.00 88.12 116 SER A N 1
ATOM 891 C CA . SER A 1 116 ? 16.485 5.818 -11.449 1.00 88.12 116 SER A CA 1
ATOM 892 C C . SER A 1 116 ? 15.990 4.412 -11.793 1.00 88.12 116 SER A C 1
ATOM 894 O O . SER A 1 116 ? 16.701 3.681 -12.492 1.00 88.12 116 SER A O 1
ATOM 896 N N . PRO A 1 117 ? 14.796 4.011 -11.325 1.00 90.56 117 PRO A N 1
ATOM 897 C CA . PRO A 1 117 ? 14.191 2.759 -11.749 1.00 90.56 117 PRO A CA 1
ATOM 898 C C . PRO A 1 117 ? 13.868 2.808 -13.248 1.00 90.56 117 PRO A C 1
ATOM 900 O O . PRO A 1 117 ? 13.357 3.805 -13.752 1.00 90.56 117 PRO A O 1
ATOM 903 N N . THR A 1 118 ? 14.159 1.722 -13.957 1.00 90.69 118 THR A N 1
ATOM 904 C CA . THR A 1 118 ? 13.904 1.563 -15.400 1.00 90.69 118 THR A CA 1
ATOM 905 C C . THR A 1 118 ? 12.849 0.504 -15.699 1.00 90.69 118 THR A C 1
ATOM 907 O O . THR A 1 118 ? 12.343 0.437 -16.816 1.00 90.69 118 THR A O 1
ATOM 910 N N . GLY A 1 119 ? 12.492 -0.320 -14.712 1.00 90.00 119 GLY A N 1
ATOM 911 C CA . GLY A 1 119 ? 11.449 -1.326 -14.854 1.00 90.00 119 GLY A CA 1
ATOM 912 C C . GLY A 1 119 ? 11.407 -2.307 -13.691 1.00 90.00 119 GLY A C 1
ATOM 913 O O . GLY A 1 119 ? 12.065 -2.125 -12.665 1.00 90.00 119 GLY A O 1
ATOM 914 N N . VAL A 1 120 ? 10.629 -3.373 -13.871 1.00 93.69 120 VAL A N 1
ATOM 915 C CA . VAL A 1 120 ? 10.527 -4.487 -12.925 1.00 93.69 120 VAL A CA 1
ATOM 916 C C . VAL A 1 120 ? 10.600 -5.819 -13.655 1.00 93.69 120 VAL A C 1
ATOM 918 O O . VAL A 1 120 ? 10.136 -5.945 -14.786 1.00 93.69 120 VAL A O 1
ATOM 921 N N . THR A 1 121 ? 11.150 -6.828 -12.989 1.00 95.00 121 THR A N 1
ATOM 922 C CA . THR A 1 121 ? 11.050 -8.227 -13.408 1.00 95.00 121 THR A CA 1
ATOM 923 C C . THR A 1 121 ? 10.360 -9.046 -12.327 1.00 95.00 121 THR A C 1
ATOM 925 O O . THR A 1 121 ? 10.528 -8.795 -11.133 1.00 95.00 121 THR A O 1
ATOM 928 N N . SER A 1 122 ? 9.550 -10.018 -12.742 1.00 93.94 122 SER A N 1
ATOM 929 C CA . SER A 1 122 ? 8.876 -10.941 -11.831 1.00 93.94 122 SER A CA 1
ATOM 930 C C . SER A 1 122 ? 9.733 -12.173 -11.564 1.00 93.94 122 SER A C 1
ATOM 932 O O . SER A 1 122 ? 10.402 -12.678 -12.467 1.00 93.94 122 SER A O 1
ATOM 934 N N . TRP A 1 123 ? 9.653 -12.701 -10.351 1.00 95.44 123 TRP A N 1
ATOM 935 C CA . TRP A 1 123 ? 10.223 -13.994 -9.980 1.00 95.44 123 TRP A CA 1
ATOM 936 C C . TRP A 1 123 ? 9.355 -14.658 -8.904 1.00 95.44 123 TRP A C 1
ATOM 938 O O . TRP A 1 123 ? 8.431 -14.039 -8.376 1.00 95.44 123 TRP A O 1
ATOM 948 N N . THR A 1 124 ? 9.624 -15.923 -8.595 1.00 95.00 124 THR A N 1
ATOM 949 C CA . THR A 1 124 ? 8.932 -16.667 -7.536 1.00 95.00 124 THR A CA 1
ATOM 950 C C . THR A 1 124 ? 9.934 -17.003 -6.447 1.00 95.00 124 THR A C 1
ATOM 952 O O . THR A 1 124 ? 11.008 -17.515 -6.759 1.00 95.00 124 THR A O 1
ATOM 955 N N . ASP A 1 125 ? 9.606 -16.695 -5.192 1.00 93.19 125 ASP A N 1
ATOM 956 C CA . ASP A 1 125 ? 10.486 -17.029 -4.071 1.00 93.19 125 ASP A CA 1
ATOM 957 C C . ASP A 1 125 ? 10.379 -18.491 -3.630 1.00 93.19 125 ASP A C 1
ATOM 959 O O . ASP A 1 125 ? 9.511 -19.237 -4.080 1.00 93.19 125 ASP A O 1
ATOM 963 N N . ASP A 1 126 ? 11.260 -18.893 -2.713 1.00 94.94 126 ASP A N 1
ATOM 964 C CA . ASP A 1 126 ? 11.334 -20.265 -2.192 1.00 94.94 126 ASP A CA 1
ATOM 965 C C . ASP A 1 126 ? 10.041 -20.727 -1.491 1.00 94.94 126 ASP A C 1
ATOM 967 O O . ASP A 1 126 ? 9.851 -21.919 -1.260 1.00 94.94 126 ASP A O 1
ATOM 971 N N . HIS A 1 127 ? 9.1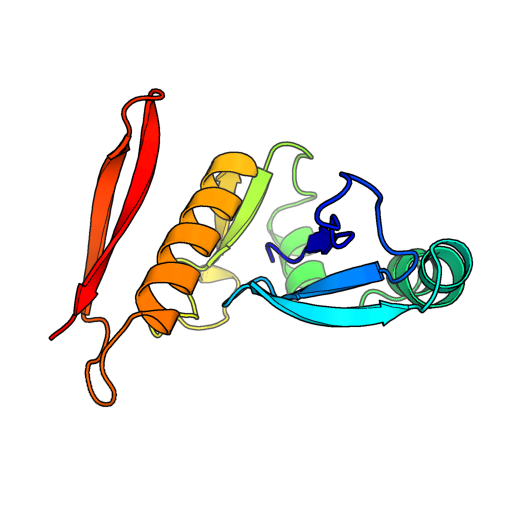36 -19.798 -1.164 1.00 91.81 127 HIS A N 1
ATOM 972 C CA . HIS A 1 127 ? 7.829 -20.080 -0.565 1.00 91.81 127 HIS A CA 1
ATOM 973 C C . HIS A 1 127 ? 6.703 -20.101 -1.613 1.00 91.81 127 HIS A C 1
ATOM 975 O O . HIS A 1 127 ? 5.527 -20.142 -1.252 1.00 91.81 127 HIS A O 1
ATOM 981 N N . GLY A 1 128 ? 7.035 -20.042 -2.907 1.00 90.25 128 GLY A N 1
ATOM 982 C CA . GLY A 1 128 ? 6.070 -20.045 -4.005 1.00 90.25 128 GLY A CA 1
ATOM 983 C C . GLY A 1 128 ? 5.347 -18.712 -4.207 1.00 90.25 128 GLY A C 1
ATOM 984 O O . GLY A 1 128 ? 4.370 -18.658 -4.954 1.00 90.25 128 GLY A O 1
ATOM 985 N N . ARG A 1 129 ? 5.786 -17.625 -3.562 1.00 90.25 129 ARG A N 1
ATOM 986 C CA . ARG A 1 129 ? 5.126 -16.318 -3.683 1.00 90.25 129 ARG A CA 1
ATOM 987 C C . ARG A 1 129 ? 5.654 -15.579 -4.903 1.00 90.25 129 ARG A C 1
ATOM 989 O O . ARG A 1 129 ? 6.860 -15.558 -5.144 1.00 90.25 129 ARG A O 1
ATOM 996 N N . ALA A 1 130 ? 4.759 -14.933 -5.646 1.00 93.12 130 ALA A N 1
ATOM 997 C CA . ALA A 1 130 ? 5.153 -14.000 -6.694 1.00 93.12 130 ALA A CA 1
ATOM 998 C C . ALA A 1 130 ? 5.846 -12.780 -6.073 1.00 93.12 130 ALA A C 1
ATOM 1000 O O . ALA A 1 130 ? 5.355 -12.221 -5.091 1.00 93.12 130 ALA A O 1
ATOM 1001 N N . ARG A 1 131 ? 6.966 -12.362 -6.663 1.00 96.19 131 ARG A N 1
ATOM 1002 C CA 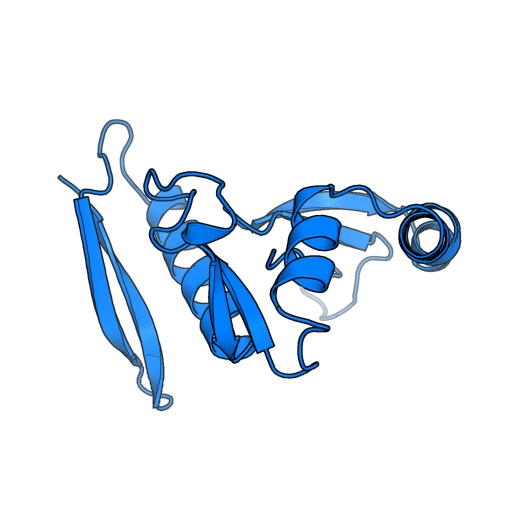. ARG A 1 131 ? 7.812 -11.253 -6.212 1.00 96.19 131 ARG A CA 1
ATOM 1003 C C . ARG A 1 131 ? 8.192 -10.349 -7.372 1.00 96.19 131 ARG A C 1
ATOM 1005 O O . ARG A 1 131 ? 8.246 -10.792 -8.524 1.00 96.19 131 ARG A O 1
ATOM 1012 N N . LEU A 1 132 ? 8.521 -9.102 -7.055 1.00 95.00 132 LEU A N 1
ATOM 1013 C CA . LEU A 1 132 ? 9.100 -8.156 -8.002 1.00 95.00 132 LEU A CA 1
ATOM 1014 C C . LEU A 1 132 ? 10.562 -7.876 -7.671 1.00 95.00 132 LEU A C 1
ATOM 1016 O O . LEU A 1 132 ? 10.994 -7.876 -6.520 1.00 95.00 132 LEU A O 1
ATOM 1020 N N . LYS A 1 133 ? 11.334 -7.601 -8.715 1.00 95.62 133 LYS A N 1
ATOM 1021 C CA . LYS A 1 133 ? 12.676 -7.043 -8.625 1.00 95.62 133 LYS A CA 1
ATOM 1022 C C . LYS A 1 133 ? 12.715 -5.759 -9.439 1.00 95.62 133 LYS A C 1
ATOM 1024 O O . LYS A 1 133 ? 12.462 -5.788 -10.640 1.00 95.62 133 LYS A O 1
ATOM 1029 N N . VAL A 1 134 ? 13.032 -4.642 -8.789 1.00 94.81 134 VAL A N 1
ATOM 1030 C CA . VAL A 1 134 ? 13.207 -3.351 -9.469 1.00 94.81 134 VAL A CA 1
ATOM 1031 C C . VAL A 1 134 ? 14.552 -3.337 -10.191 1.00 94.81 134 VAL A C 1
ATOM 1033 O O . VAL A 1 134 ? 15.577 -3.733 -9.631 1.00 94.81 134 VAL A O 1
ATOM 1036 N N . VAL A 1 135 ? 14.535 -2.899 -11.445 1.00 93.62 135 VAL A N 1
ATOM 1037 C CA . VAL A 1 135 ? 15.720 -2.695 -12.281 1.00 93.62 135 VAL A CA 1
ATOM 1038 C C . VAL A 1 135 ? 16.057 -1.208 -12.269 1.00 93.62 135 VAL A C 1
ATOM 1040 O O . VAL A 1 135 ? 15.160 -0.376 -12.383 1.00 93.62 135 VAL A O 1
ATOM 1043 N N . PHE A 1 136 ? 17.338 -0.881 -12.116 1.00 92.50 136 PHE A N 1
ATOM 1044 C CA . PHE A 1 136 ? 17.854 0.489 -12.088 1.00 92.50 136 PHE A CA 1
ATOM 1045 C C . PHE A 1 136 ? 18.816 0.714 -13.260 1.00 92.50 136 PHE A C 1
ATOM 1047 O O . PHE A 1 136 ? 19.430 -0.247 -13.731 1.00 92.50 136 PHE A O 1
ATOM 1054 N N . ALA A 1 137 ? 18.915 1.964 -13.724 1.00 85.94 137 ALA A N 1
ATOM 1055 C CA . ALA A 1 137 ? 19.926 2.413 -14.689 1.00 85.94 137 ALA A CA 1
ATOM 1056 C C . ALA A 1 137 ? 21.328 2.507 -14.067 1.00 85.94 137 ALA A C 1
ATOM 1058 O O . ALA A 1 137 ? 21.418 2.861 -12.866 1.00 85.94 137 ALA A O 1
#

Solvent-accessible surface area (backbone atoms only — not comparable to full-atom values): 7977 Å² total; per-residue (Å²): 101,66,56,42,80,44,62,54,67,46,96,89,65,51,68,52,58,38,34,25,39,24,46,49,56,60,58,54,77,40,82,77,20,78,29,65,68,53,31,45,59,71,44,53,54,42,40,74,75,55,66,88,47,67,64,60,55,50,45,38,73,76,73,43,81,78,55,94,65,42,35,48,43,52,58,58,41,57,77,72,75,28,66,96,47,82,87,28,50,43,81,39,50,34,69,54,51,52,46,37,37,48,37,48,27,52,47,61,71,70,49,60,91,92,53,49,73,75,50,73,47,78,49,67,47,99,86,72,43,73,42,54,42,74,38,65,102

Radius of gyration: 16.61 Å; Cα contacts (8 Å, |Δi|>4): 209; chains: 1; bounding box: 41×32×39 Å

Foldseek 3Di:
DLKDWDFDQDPVRDTQQFIWIQPLQQGDTDGPDNHPVCCVPVPVVVCVVPPDDPLVVVLCVPPNDDDPQKDWAFVVGVLQVGDPDSVRTDIDGSVLSSQASVQSNVQVVPDDPPKHFPDWDWDADPVRHIHIHTDTD